Protein AF-A0A519CH61-F1 (afdb_monomer_lite)

Structure (mmCIF, N/CA/C/O backbone):
data_AF-A0A519CH61-F1
#
_entry.id   AF-A0A519CH61-F1
#
loop_
_atom_site.group_PDB
_atom_site.id
_atom_site.type_symbol
_atom_site.label_atom_id
_atom_site.label_alt_id
_atom_site.label_comp_id
_atom_site.label_asym_id
_atom_site.label_entity_id
_atom_site.label_seq_id
_atom_site.pdbx_PDB_ins_code
_atom_site.Cartn_x
_atom_site.Cartn_y
_atom_site.Cartn_z
_atom_site.occupancy
_atom_site.B_iso_or_equiv
_atom_site.auth_seq_id
_atom_site.auth_comp_id
_atom_site.auth_asym_id
_atom_site.auth_atom_id
_atom_site.pdbx_PDB_model_num
ATOM 1 N N . MET A 1 1 ? -7.198 6.720 -36.432 1.00 47.81 1 MET A N 1
ATOM 2 C CA . MET A 1 1 ? -7.112 5.321 -35.960 1.00 47.81 1 MET A CA 1
ATOM 3 C C . MET A 1 1 ? -5.763 4.754 -36.381 1.00 47.81 1 MET A C 1
ATOM 5 O O . MET A 1 1 ? -5.651 4.247 -37.485 1.00 47.81 1 MET A O 1
ATOM 9 N N . THR A 1 2 ? -4.728 4.866 -35.556 1.00 53.06 2 THR A N 1
ATOM 10 C CA . THR A 1 2 ? -3.434 4.210 -35.819 1.00 53.06 2 THR A CA 1
ATOM 11 C C . THR A 1 2 ? -3.304 3.059 -34.838 1.00 53.06 2 THR A C 1
ATOM 13 O O . THR A 1 2 ? -2.772 3.197 -33.742 1.00 53.06 2 THR A O 1
ATOM 16 N N . GLY A 1 3 ? -3.953 1.950 -35.189 1.00 53.62 3 GLY A N 1
ATOM 17 C CA . GLY A 1 3 ? -4.001 0.762 -34.353 1.00 53.62 3 GLY A CA 1
ATOM 18 C C . GLY A 1 3 ? -2.655 0.052 -34.333 1.00 53.62 3 GLY A C 1
ATOM 19 O O . GLY A 1 3 ? -2.191 -0.398 -35.375 1.00 53.62 3 GLY A O 1
ATOM 20 N N . CYS A 1 4 ? -2.091 -0.143 -33.143 1.00 58.34 4 CYS A N 1
ATOM 21 C CA . CYS A 1 4 ? -1.294 -1.338 -32.904 1.00 58.34 4 CYS A CA 1
ATOM 22 C C . CYS A 1 4 ? -2.284 -2.476 -32.631 1.00 58.34 4 CYS A C 1
ATOM 24 O O . CYS A 1 4 ? -2.856 -2.590 -31.546 1.00 58.34 4 CYS A O 1
ATOM 26 N N . ARG A 1 5 ? -2.606 -3.240 -33.677 1.00 64.69 5 ARG A N 1
ATOM 27 C CA . ARG A 1 5 ? -3.509 -4.389 -33.598 1.00 64.69 5 ARG A CA 1
ATOM 28 C C . ARG A 1 5 ? -2.957 -5.497 -34.490 1.00 64.69 5 ARG A C 1
ATOM 30 O O . ARG A 1 5 ? -3.040 -5.384 -35.708 1.00 64.69 5 ARG A O 1
ATOM 37 N N . ARG A 1 6 ? -2.535 -6.577 -33.818 1.00 54.66 6 ARG A N 1
ATOM 38 C CA . ARG A 1 6 ? -2.088 -7.908 -34.286 1.00 54.66 6 ARG A CA 1
ATOM 39 C C . ARG A 1 6 ? -0.564 -8.098 -34.309 1.00 54.66 6 ARG A C 1
ATOM 41 O O . ARG A 1 6 ? 0.117 -7.520 -35.136 1.00 54.66 6 ARG A O 1
ATOM 48 N N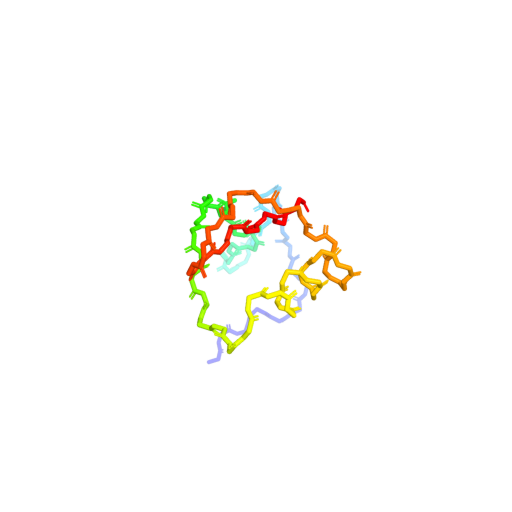 . GLN A 1 7 ? -0.111 -8.973 -33.399 1.00 58.66 7 GLN A N 1
ATOM 49 C CA . GLN A 1 7 ? 1.232 -9.568 -33.290 1.00 58.66 7 GLN A CA 1
ATOM 50 C C . GLN A 1 7 ? 2.368 -8.552 -33.165 1.00 58.66 7 GLN A C 1
ATOM 52 O O . GLN A 1 7 ? 3.067 -8.237 -34.119 1.00 58.66 7 GLN A O 1
ATOM 57 N N . CYS A 1 8 ? 2.541 -8.033 -31.955 1.00 67.75 8 CYS A N 1
ATOM 58 C CA . CYS A 1 8 ? 3.623 -7.116 -31.651 1.00 67.75 8 CYS A CA 1
ATOM 59 C C . CYS A 1 8 ? 4.937 -7.907 -31.515 1.00 67.75 8 CYS A C 1
ATOM 61 O O . CYS A 1 8 ? 5.079 -8.702 -30.590 1.00 67.75 8 CYS A O 1
ATOM 63 N N . ASP A 1 9 ? 5.876 -7.696 -32.440 1.00 74.19 9 ASP A N 1
ATOM 64 C CA . ASP A 1 9 ? 7.285 -8.081 -32.287 1.00 74.19 9 ASP A CA 1
ATOM 65 C C . ASP A 1 9 ? 7.938 -7.092 -31.309 1.00 74.19 9 ASP A C 1
ATOM 67 O O . ASP A 1 9 ? 8.252 -5.948 -31.665 1.00 74.19 9 ASP A O 1
ATOM 71 N N . TRP A 1 10 ? 8.008 -7.494 -30.041 1.00 81.00 10 TRP A N 1
ATOM 72 C CA . TRP A 1 10 ? 8.634 -6.727 -28.967 1.00 81.00 10 TRP A CA 1
ATOM 73 C C . TRP A 1 10 ? 10.150 -6.943 -28.967 1.00 81.00 10 TRP A C 1
ATOM 75 O O . TRP A 1 10 ? 10.649 -8.006 -29.347 1.00 81.00 10 TRP A O 1
ATOM 85 N N . ASP A 1 11 ? 10.898 -5.909 -28.593 1.00 82.19 11 ASP A N 1
ATOM 86 C CA . ASP A 1 11 ? 12.309 -6.061 -28.251 1.00 82.19 11 ASP A CA 1
ATOM 87 C C . ASP A 1 11 ? 12.492 -6.485 -26.784 1.00 82.19 11 ASP A C 1
ATOM 89 O O . ASP A 1 11 ? 11.535 -6.796 -26.077 1.00 82.19 11 ASP A O 1
ATOM 93 N N . GLU A 1 12 ? 13.745 -6.531 -26.336 1.00 81.31 12 GLU A N 1
ATOM 94 C CA . GLU A 1 12 ? 14.107 -6.889 -24.961 1.00 81.31 12 GLU A CA 1
ATOM 95 C C . GLU A 1 12 ? 13.664 -5.862 -23.898 1.00 81.31 12 GLU A C 1
ATOM 97 O O . GLU A 1 12 ? 13.760 -6.155 -22.709 1.00 81.31 12 GLU A O 1
ATOM 102 N N . ASN A 1 13 ? 13.177 -4.683 -24.306 1.00 80.75 13 ASN A N 1
ATOM 103 C CA . ASN A 1 13 ? 12.741 -3.588 -23.434 1.00 80.75 13 ASN A CA 1
ATOM 104 C C . ASN A 1 13 ? 11.218 -3.364 -23.478 1.00 80.75 13 ASN A C 1
ATOM 106 O O . ASN A 1 13 ? 10.751 -2.288 -23.107 1.00 80.75 13 ASN A O 1
ATOM 110 N N . ASP A 1 14 ? 10.442 -4.348 -23.948 1.00 82.62 14 ASP A N 1
ATOM 111 C CA . ASP A 1 14 ? 8.982 -4.260 -24.100 1.00 82.62 14 ASP A CA 1
ATOM 112 C C . ASP A 1 14 ? 8.527 -3.111 -25.029 1.00 82.62 14 ASP A C 1
ATOM 114 O O . ASP A 1 14 ? 7.390 -2.631 -24.959 1.00 82.62 14 ASP A O 1
ATOM 118 N N . VAL A 1 15 ? 9.394 -2.670 -25.947 1.00 84.75 15 VAL A N 1
ATOM 119 C CA . VAL A 1 15 ? 9.057 -1.663 -26.959 1.00 84.75 15 VAL A CA 1
ATOM 120 C C . VA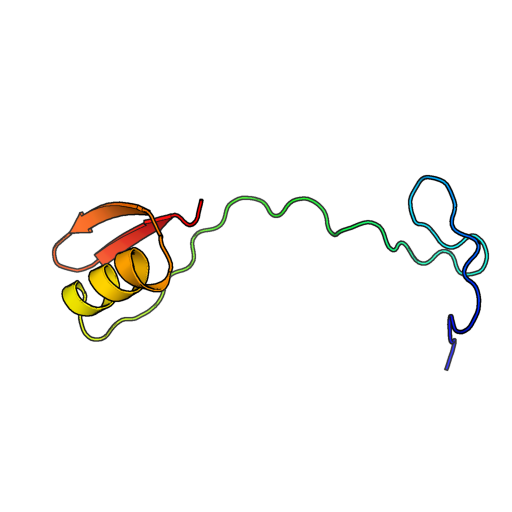L A 1 15 ? 8.652 -2.368 -28.251 1.00 84.75 15 VAL A C 1
ATOM 122 O O . VAL A 1 15 ? 9.317 -3.286 -28.737 1.00 84.75 15 VAL A O 1
ATOM 125 N N . CYS A 1 16 ? 7.537 -1.950 -28.856 1.00 85.00 16 CYS A N 1
ATOM 126 C CA . CYS A 1 16 ? 7.140 -2.501 -30.152 1.00 85.00 16 CYS A CA 1
ATOM 127 C C . CYS A 1 16 ? 8.056 -1.993 -31.272 1.00 85.00 16 CYS A C 1
ATOM 129 O O . CYS A 1 16 ? 8.050 -0.803 -31.585 1.00 85.00 16 CYS A O 1
ATOM 131 N N . LYS A 1 17 ? 8.748 -2.903 -31.971 1.00 81.12 17 LYS A N 1
ATOM 132 C CA . LYS A 1 17 ? 9.677 -2.557 -33.066 1.00 81.12 17 LYS A CA 1
ATOM 133 C C . LYS A 1 17 ? 9.011 -1.899 -34.279 1.00 81.12 17 LYS A C 1
ATOM 135 O O . LYS A 1 17 ? 9.686 -1.269 -35.084 1.00 81.12 17 LYS A O 1
ATOM 140 N N . THR A 1 18 ? 7.695 -2.058 -34.440 1.00 82.88 18 THR A N 1
ATOM 141 C CA . THR A 1 18 ? 6.947 -1.501 -35.583 1.00 82.88 18 THR A CA 1
ATOM 142 C C . THR A 1 18 ? 6.399 -0.102 -35.308 1.00 82.88 18 THR A C 1
ATOM 144 O O . THR A 1 18 ? 6.437 0.750 -36.191 1.00 82.88 18 THR A O 1
ATOM 147 N N . CYS A 1 19 ? 5.861 0.148 -34.110 1.00 81.06 19 CYS A N 1
ATOM 148 C CA . CYS A 1 19 ? 5.200 1.419 -33.786 1.00 81.06 19 CYS A CA 1
ATOM 149 C C . CYS A 1 19 ? 5.901 2.250 -32.703 1.00 81.06 19 CYS A C 1
ATOM 151 O O . CYS A 1 19 ? 5.468 3.370 -32.448 1.00 81.06 19 CYS A O 1
ATOM 153 N N . GLY A 1 20 ? 6.946 1.726 -32.061 1.00 79.50 20 GLY A N 1
ATOM 154 C CA . GLY A 1 20 ? 7.714 2.430 -31.031 1.00 79.50 20 GLY A CA 1
ATOM 155 C C . GLY A 1 20 ? 6.950 2.697 -29.734 1.00 79.50 20 GLY A C 1
ATOM 156 O O . GLY A 1 20 ? 7.399 3.505 -28.927 1.00 79.50 20 GLY A O 1
ATOM 157 N N . ILE A 1 21 ? 5.786 2.067 -29.533 1.00 81.69 21 ILE A N 1
ATOM 158 C CA . ILE A 1 21 ? 5.041 2.186 -28.277 1.00 81.69 21 ILE A CA 1
ATOM 159 C C . ILE A 1 21 ? 5.804 1.413 -27.203 1.00 81.69 21 ILE A C 1
ATOM 161 O O . ILE A 1 21 ? 6.056 0.217 -27.364 1.00 81.69 21 ILE A O 1
ATOM 165 N N . ASP A 1 22 ? 6.155 2.123 -26.137 1.00 82.81 22 ASP A N 1
ATOM 166 C CA . ASP A 1 22 ? 6.761 1.584 -24.927 1.00 82.81 22 ASP A CA 1
ATOM 167 C C . ASP A 1 22 ? 5.667 0.953 -24.051 1.00 82.81 22 ASP A C 1
ATOM 169 O O . ASP A 1 22 ? 4.775 1.652 -23.557 1.00 82.81 22 ASP A O 1
ATOM 173 N N . TYR A 1 23 ? 5.707 -0.375 -23.921 1.00 78.31 23 TYR A N 1
ATOM 174 C CA . TYR A 1 23 ? 4.819 -1.142 -23.047 1.00 78.31 23 TYR A CA 1
ATOM 175 C C . TYR A 1 23 ? 5.477 -1.498 -21.714 1.00 78.31 23 TYR A C 1
ATOM 177 O O . TYR A 1 23 ? 4.872 -2.237 -20.930 1.00 78.31 23 TYR A O 1
ATOM 185 N N . SER A 1 24 ? 6.682 -0.984 -21.439 1.00 77.81 24 SER A N 1
ATOM 186 C CA . SER A 1 24 ? 7.344 -1.232 -20.169 1.00 77.81 24 SER A CA 1
ATOM 187 C C . SER A 1 24 ? 6.438 -0.786 -19.015 1.00 77.81 24 SER A C 1
ATOM 189 O O . SER A 1 24 ? 5.724 0.226 -19.111 1.00 77.81 24 SER A O 1
ATOM 191 N N . PRO A 1 25 ? 6.398 -1.554 -17.910 1.00 76.56 25 PRO A N 1
ATOM 192 C CA . PRO A 1 25 ? 5.598 -1.183 -16.760 1.00 76.56 25 PRO A CA 1
ATOM 193 C C . PRO A 1 25 ? 5.950 0.242 -16.315 1.00 76.56 25 PRO A C 1
ATOM 195 O O . PRO A 1 25 ? 7.136 0.592 -16.271 1.00 76.56 25 PRO A O 1
ATOM 198 N N . PRO A 1 26 ? 4.960 1.078 -15.950 1.00 74.69 26 PRO A N 1
ATOM 199 C CA . PRO A 1 26 ? 5.238 2.425 -15.480 1.00 74.69 26 PRO A CA 1
ATOM 200 C C . PRO A 1 26 ? 6.269 2.382 -14.350 1.00 74.69 26 PRO A C 1
ATOM 202 O O . PRO A 1 26 ? 6.205 1.529 -13.459 1.00 74.69 26 PRO A O 1
ATOM 205 N N . LYS A 1 27 ? 7.235 3.310 -14.407 1.00 75.19 27 LYS A N 1
ATOM 206 C CA . LYS A 1 27 ? 8.308 3.448 -13.411 1.00 75.19 27 LYS A CA 1
ATOM 207 C C . LYS A 1 27 ? 7.736 3.310 -12.002 1.00 75.19 27 LYS A C 1
ATOM 209 O O . LYS A 1 27 ? 6.690 3.893 -11.713 1.00 75.19 27 LYS A O 1
ATOM 214 N N . LYS A 1 28 ? 8.454 2.582 -11.131 1.00 76.69 28 LYS A N 1
ATOM 215 C CA . LYS A 1 28 ? 8.072 2.382 -9.724 1.00 76.69 28 LYS A CA 1
ATOM 216 C C . LYS A 1 28 ? 7.570 3.699 -9.138 1.00 76.69 28 LYS A C 1
ATOM 218 O O . LYS A 1 28 ? 8.310 4.686 -9.096 1.00 76.69 28 LYS A O 1
ATOM 223 N N . LEU A 1 29 ? 6.304 3.709 -8.726 1.00 76.38 29 LEU A N 1
ATOM 224 C CA . LEU A 1 29 ? 5.700 4.877 -8.106 1.00 76.38 29 LEU A CA 1
ATOM 225 C C . LEU A 1 29 ? 6.508 5.221 -6.856 1.00 76.38 29 LEU A C 1
ATOM 227 O O . LEU A 1 29 ? 6.815 4.353 -6.037 1.00 76.38 29 LEU A O 1
ATOM 231 N N . ARG A 1 30 ? 6.892 6.493 -6.725 1.00 80.69 30 ARG A N 1
ATOM 232 C CA . ARG A 1 30 ? 7.517 6.966 -5.487 1.00 80.69 30 ARG A CA 1
ATOM 233 C C . ARG A 1 30 ? 6.478 6.897 -4.367 1.00 80.69 30 ARG A C 1
ATOM 235 O O . ARG A 1 30 ? 5.314 7.169 -4.655 1.00 80.69 30 ARG A O 1
ATOM 242 N N . PRO A 1 31 ? 6.869 6.593 -3.118 1.00 81.12 31 PRO A N 1
ATOM 243 C CA . PRO A 1 31 ? 5.944 6.636 -1.994 1.00 81.12 31 PRO A CA 1
ATOM 244 C C . PRO A 1 31 ? 5.228 7.986 -1.933 1.00 81.12 31 PRO A C 1
ATOM 246 O O . PRO A 1 31 ? 5.861 9.041 -2.024 1.00 81.12 31 PRO A O 1
ATOM 249 N N . PHE A 1 32 ? 3.911 7.947 -1.788 1.00 81.62 32 PHE A N 1
ATOM 250 C CA . PHE A 1 32 ? 3.071 9.125 -1.625 1.00 81.62 32 PHE A CA 1
ATOM 251 C C . PHE A 1 32 ? 2.113 8.906 -0.458 1.00 81.62 32 PHE A C 1
ATOM 253 O O . PHE A 1 32 ? 1.802 7.773 -0.097 1.00 81.62 32 PHE A O 1
ATOM 260 N N . HIS A 1 33 ? 1.667 10.004 0.146 1.00 83.44 33 HIS A N 1
ATOM 261 C CA . HIS A 1 33 ? 0.680 9.975 1.219 1.00 83.44 33 HIS A CA 1
ATOM 262 C C . HIS A 1 33 ? -0.684 10.295 0.618 1.00 83.44 33 HIS A C 1
ATOM 264 O O . HIS A 1 33 ? -0.806 11.241 -0.162 1.00 83.44 33 HIS A O 1
ATOM 270 N N . LEU A 1 34 ? -1.699 9.517 0.983 1.00 84.69 34 LEU A N 1
ATOM 271 C CA . LEU A 1 34 ? -3.069 9.715 0.532 1.00 84.69 34 LEU A CA 1
ATOM 272 C C . LEU A 1 34 ? -3.944 9.994 1.755 1.00 84.69 34 LEU A C 1
ATOM 274 O O . LEU A 1 34 ? -3.994 9.189 2.681 1.00 84.69 34 LEU A O 1
ATOM 278 N N . GLY A 1 35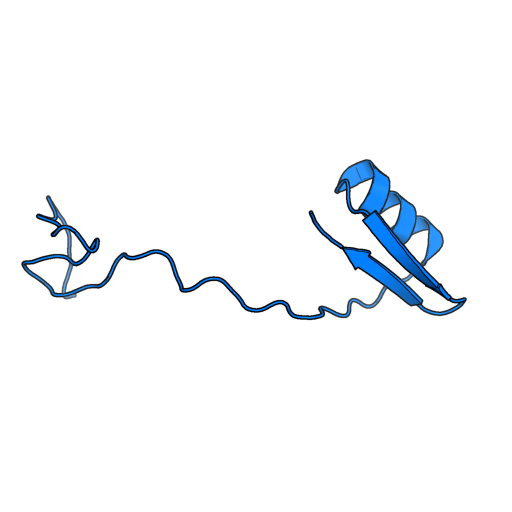 ? -4.570 11.169 1.788 1.00 88.62 35 GLY A N 1
ATOM 279 C CA . GLY A 1 35 ? -5.445 11.583 2.881 1.00 88.62 35 GLY A CA 1
ATOM 280 C C . GLY A 1 35 ? -6.903 11.342 2.519 1.00 88.62 35 GLY A C 1
ATOM 281 O O . GLY A 1 35 ? -7.388 11.909 1.542 1.00 88.62 35 GLY A O 1
ATOM 282 N N . PHE A 1 36 ? -7.600 10.539 3.316 1.00 88.31 36 PHE A N 1
ATOM 283 C CA . PHE A 1 36 ? -9.035 10.314 3.177 1.00 88.31 36 PHE A CA 1
ATOM 284 C C . PHE A 1 36 ? -9.776 10.893 4.375 1.00 88.31 36 PHE A C 1
ATOM 286 O O . PHE A 1 36 ? -9.346 10.739 5.518 1.00 88.31 36 PHE A O 1
ATOM 293 N N . LEU A 1 37 ? -10.909 11.538 4.108 1.00 90.56 37 LEU A N 1
ATOM 294 C CA . LEU A 1 37 ? -11.847 11.907 5.159 1.00 90.56 37 LEU A CA 1
ATOM 295 C C . LEU A 1 37 ? -12.630 10.663 5.573 1.00 90.56 37 LEU A C 1
ATOM 297 O O . LEU A 1 37 ? -13.129 9.929 4.720 1.00 90.56 37 LEU A O 1
ATOM 301 N N . VAL A 1 38 ? -12.736 10.445 6.880 1.00 90.56 38 VAL A N 1
ATOM 302 C CA . VAL A 1 38 ? -13.482 9.329 7.459 1.00 90.56 38 VAL A CA 1
ATOM 303 C C . VAL A 1 38 ? -14.464 9.841 8.499 1.00 90.56 38 VAL A C 1
ATOM 305 O O . VAL A 1 38 ? -14.181 10.804 9.210 1.00 90.56 38 VAL A O 1
ATOM 308 N N . ASN A 1 39 ? -15.617 9.182 8.592 1.00 90.06 39 ASN A N 1
ATOM 309 C CA . ASN A 1 39 ? -16.665 9.561 9.540 1.00 90.06 39 ASN A CA 1
ATOM 310 C C . ASN A 1 39 ? -16.380 9.037 10.955 1.00 90.06 39 ASN A C 1
ATOM 312 O O . ASN A 1 39 ? -16.764 9.669 11.934 1.00 90.06 39 ASN A O 1
ATOM 316 N N . ASN A 1 40 ? -15.705 7.889 11.063 1.00 91.88 40 ASN A N 1
ATOM 317 C CA . ASN A 1 40 ? -15.339 7.263 12.328 1.00 91.88 40 ASN A CA 1
ATOM 318 C C . ASN A 1 40 ? -13.939 6.641 12.214 1.00 91.88 40 ASN A C 1
ATOM 320 O O . ASN A 1 40 ? -13.683 5.815 11.334 1.00 91.88 40 ASN A O 1
ATOM 324 N N . ILE A 1 41 ? -13.030 7.053 13.098 1.00 90.19 41 ILE A N 1
ATOM 325 C CA . ILE A 1 41 ? -11.630 6.611 13.083 1.00 90.19 41 ILE A CA 1
ATOM 326 C C . ILE A 1 41 ? -11.504 5.143 13.498 1.00 90.19 41 ILE A C 1
ATOM 328 O O . ILE A 1 41 ? -10.758 4.405 12.864 1.00 90.19 41 ILE A O 1
ATOM 332 N N . GLU A 1 42 ? -12.237 4.697 14.517 1.00 91.50 42 GLU A N 1
ATOM 333 C CA . GLU A 1 42 ? -12.150 3.321 15.024 1.00 91.50 42 GLU A CA 1
ATOM 334 C C . GLU A 1 42 ? -12.662 2.305 14.001 1.00 91.50 42 GLU A C 1
ATOM 336 O O . GLU A 1 42 ? -12.026 1.277 13.768 1.00 91.50 42 GLU A O 1
ATOM 341 N N . GLU A 1 43 ? -13.786 2.616 13.352 1.00 93.06 43 GLU A N 1
ATOM 342 C CA . GLU A 1 43 ? -14.337 1.787 12.278 1.00 93.06 43 GLU A CA 1
ATOM 343 C C . GLU A 1 43 ? -13.379 1.728 11.085 1.00 93.06 43 GLU A C 1
ATOM 345 O O . GLU A 1 43 ? -13.134 0.658 10.525 1.00 93.06 43 GLU A O 1
ATOM 350 N N . SER A 1 44 ? -12.772 2.868 10.747 1.00 92.62 44 SER A N 1
ATOM 351 C CA . SER A 1 44 ? -11.782 2.933 9.676 1.00 92.62 44 SER A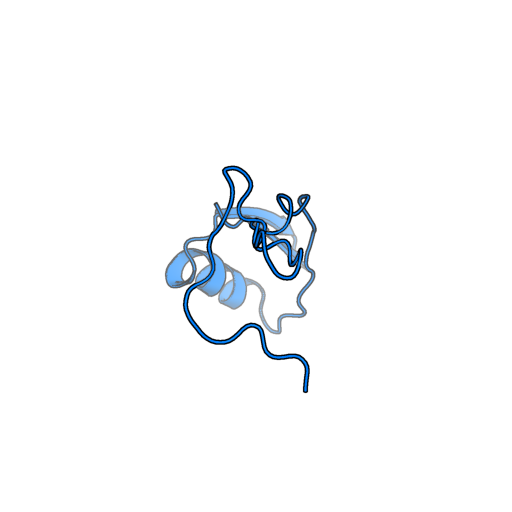 CA 1
ATOM 352 C C . SER A 1 44 ? -10.567 2.075 10.003 1.00 92.62 44 SER A C 1
ATOM 354 O O . SER A 1 44 ? -10.158 1.281 9.164 1.00 92.62 44 SER A O 1
ATOM 356 N N . ILE A 1 45 ? -10.016 2.169 11.216 1.00 91.56 45 ILE A N 1
ATOM 357 C CA . ILE A 1 45 ? -8.871 1.347 11.626 1.00 91.56 45 ILE A CA 1
ATOM 358 C C . ILE A 1 45 ? -9.188 -0.136 11.424 1.00 91.56 45 ILE A C 1
ATOM 360 O O . ILE A 1 45 ? -8.430 -0.798 10.722 1.00 91.56 45 ILE A O 1
ATOM 364 N N . LYS A 1 46 ? -10.332 -0.623 11.930 1.00 93.62 46 LYS A N 1
ATOM 365 C CA . LYS A 1 46 ? -10.753 -2.022 1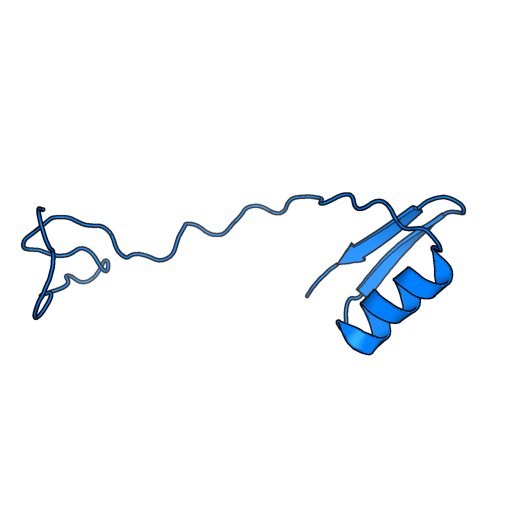1.737 1.00 93.62 46 LYS A CA 1
ATOM 366 C C . LYS A 1 46 ? -10.847 -2.397 10.266 1.00 93.62 46 LYS A C 1
ATOM 368 O O . LYS A 1 46 ? -10.327 -3.432 9.870 1.00 93.62 46 LYS A O 1
ATOM 373 N N . PHE A 1 47 ? -11.460 -1.553 9.440 1.00 92.75 47 PHE A N 1
ATOM 374 C CA . PHE A 1 47 ? -11.559 -1.808 8.006 1.00 92.75 47 PHE A CA 1
ATOM 375 C C . PHE A 1 47 ? -10.173 -1.930 7.353 1.00 92.75 47 PHE A C 1
ATOM 377 O O . PHE A 1 47 ? -9.888 -2.913 6.666 1.00 92.75 47 PHE A O 1
ATOM 384 N N . TYR A 1 48 ? -9.283 -0.968 7.604 1.00 91.19 48 TYR A N 1
ATOM 385 C CA . TYR A 1 48 ? -7.946 -0.983 7.018 1.00 91.19 48 TYR A CA 1
ATOM 386 C C . TYR A 1 48 ? -7.096 -2.148 7.546 1.00 91.19 48 TYR A C 1
ATOM 388 O O . TYR A 1 48 ? -6.329 -2.705 6.769 1.00 91.19 48 TYR A O 1
ATOM 396 N N . THR A 1 49 ? -7.234 -2.572 8.805 1.00 91.81 49 THR A N 1
ATOM 397 C CA . THR A 1 49 ? -6.440 -3.684 9.357 1.00 91.81 49 THR A CA 1
ATOM 398 C C . THR A 1 49 ? -7.022 -5.063 9.066 1.00 91.81 49 THR A C 1
ATOM 400 O O . THR A 1 49 ? -6.283 -5.965 8.693 1.00 91.81 49 THR A O 1
ATOM 403 N N . GLU A 1 50 ? -8.328 -5.254 9.240 1.00 94.12 50 GLU A N 1
ATOM 404 C CA . GLU A 1 50 ? -8.967 -6.576 9.193 1.00 94.12 50 GLU A CA 1
ATOM 405 C C . GLU A 1 50 ? -9.413 -6.950 7.779 1.00 94.12 50 GLU A C 1
ATOM 407 O O . GLU A 1 50 ? -9.279 -8.103 7.379 1.00 94.12 50 GLU A O 1
ATOM 412 N N . VAL A 1 51 ? -9.920 -5.981 7.007 1.00 93.38 51 VAL A N 1
ATOM 413 C CA . VAL A 1 51 ? -10.404 -6.231 5.641 1.00 93.38 51 VAL A CA 1
ATOM 414 C C . VAL A 1 51 ? -9.275 -6.064 4.633 1.00 93.38 51 VAL A C 1
ATOM 416 O O . VAL A 1 51 ? -9.094 -6.912 3.762 1.00 93.38 51 VAL A O 1
ATOM 419 N N . LEU A 1 52 ? -8.507 -4.976 4.748 1.00 90.12 52 LEU A N 1
ATOM 420 C CA . LEU A 1 52 ? -7.428 -4.667 3.805 1.00 90.12 52 LEU A CA 1
ATOM 421 C C . LEU A 1 52 ? -6.056 -5.204 4.234 1.00 90.12 52 LEU A C 1
ATOM 423 O O . LEU A 1 52 ? -5.120 -5.132 3.442 1.00 90.12 52 LEU A O 1
ATOM 427 N N . GLY A 1 53 ? -5.908 -5.720 5.459 1.00 90.44 53 GLY A N 1
ATOM 428 C CA . GLY A 1 53 ? -4.631 -6.261 5.941 1.00 90.44 53 GLY A CA 1
ATOM 429 C C . GLY A 1 53 ? -3.525 -5.212 6.112 1.00 90.44 53 GLY A C 1
ATOM 430 O O . GLY A 1 53 ? -2.345 -5.557 6.126 1.00 90.44 53 GLY A O 1
ATOM 431 N N . CYS A 1 54 ? -3.875 -3.926 6.201 1.00 90.12 54 CYS A N 1
ATOM 432 C CA . CYS A 1 54 ? -2.908 -2.844 6.361 1.00 90.12 54 CYS A CA 1
ATOM 433 C C . CYS A 1 54 ? -2.307 -2.847 7.768 1.00 90.12 54 CYS A C 1
ATOM 435 O O . CYS A 1 54 ? -2.949 -3.227 8.749 1.00 90.12 54 CYS A O 1
ATOM 437 N N . THR A 1 55 ? -1.097 -2.305 7.886 1.00 89.94 55 THR A N 1
ATOM 438 C CA . THR A 1 55 ? -0.481 -2.040 9.190 1.00 89.94 55 THR A CA 1
ATOM 439 C C . THR A 1 55 ? -0.793 -0.620 9.646 1.00 89.94 55 THR A C 1
ATOM 441 O O . THR A 1 55 ? -0.689 0.339 8.878 1.00 89.94 55 THR A O 1
ATOM 444 N N . THR A 1 56 ? -1.194 -0.468 10.906 1.00 88.38 56 THR A N 1
ATOM 445 C CA . THR A 1 56 ? -1.395 0.846 11.526 1.00 88.38 56 THR A CA 1
ATOM 446 C C . THR A 1 56 ? -0.070 1.427 11.992 1.00 88.38 56 THR A C 1
ATOM 448 O O . THR A 1 56 ? 0.701 0.765 12.684 1.00 88.38 56 THR A O 1
ATOM 451 N N . GLY A 1 57 ? 0.173 2.685 11.637 1.00 85.94 57 GLY A N 1
ATOM 452 C CA . GLY A 1 57 ? 1.292 3.484 12.113 1.00 85.94 57 GLY A CA 1
ATOM 453 C C . GLY A 1 57 ? 0.894 4.365 13.296 1.00 85.94 57 GLY A C 1
ATOM 454 O O . GLY A 1 57 ? 0.373 3.899 14.306 1.00 85.94 57 GLY A O 1
ATOM 455 N N . ARG A 1 58 ? 1.157 5.671 13.179 1.00 86.69 58 ARG A N 1
ATOM 456 C CA . ARG A 1 58 ? 0.799 6.650 14.216 1.00 86.69 58 ARG A CA 1
ATOM 457 C C . ARG A 1 58 ? -0.717 6.827 14.283 1.00 86.69 58 ARG A C 1
ATOM 459 O O . ARG A 1 58 ? -1.356 7.041 13.255 1.00 86.69 58 ARG A O 1
ATOM 466 N N . ILE A 1 59 ? -1.254 6.802 15.498 1.00 89.19 59 ILE A N 1
ATOM 467 C CA . ILE A 1 59 ? -2.665 7.057 15.795 1.00 89.19 59 ILE A CA 1
ATOM 468 C C . ILE A 1 59 ? -2.739 8.290 16.697 1.00 89.19 59 ILE A C 1
ATOM 470 O O . ILE A 1 59 ? -1.931 8.471 17.608 1.00 89.19 59 ILE A O 1
ATOM 474 N N . SER A 1 60 ? -3.681 9.175 16.412 1.00 88.06 60 SER A N 1
ATOM 475 C CA . SER A 1 60 ? -4.016 10.354 17.208 1.00 88.06 60 SER A CA 1
ATOM 476 C C . SER A 1 60 ? -5.535 10.487 17.263 1.00 88.06 60 SER A C 1
ATOM 478 O O . SER A 1 60 ? -6.237 9.876 16.463 1.00 88.06 60 SER A O 1
ATOM 480 N N . GLU A 1 61 ? -6.054 11.330 18.154 1.00 85.38 61 GLU A N 1
ATOM 481 C CA . GLU A 1 61 ? -7.508 11.501 18.331 1.00 85.38 61 GLU A CA 1
ATOM 482 C C . GLU A 1 61 ? -8.253 11.906 17.047 1.00 85.38 61 GLU A C 1
ATOM 484 O O . GLU A 1 61 ? -9.443 11.650 16.919 1.00 85.38 61 GLU A O 1
ATOM 489 N N . LYS A 1 62 ? -7.565 12.553 16.096 1.00 86.19 62 LYS A N 1
ATOM 490 C CA . LYS A 1 62 ? -8.168 13.115 14.874 1.00 86.19 62 LYS A CA 1
ATOM 491 C C . LYS A 1 62 ? -7.712 12.452 13.576 1.00 86.19 62 LYS A C 1
ATOM 493 O O . LYS A 1 62 ? -8.211 12.804 12.512 1.00 86.19 62 LYS A O 1
ATOM 498 N N . SER A 1 63 ? -6.743 11.544 13.632 1.00 85.94 63 SER A N 1
ATOM 499 C CA . SER A 1 63 ? -6.161 10.947 12.428 1.00 85.94 63 SER A CA 1
ATOM 500 C C . SER A 1 63 ? -5.385 9.682 12.751 1.00 85.94 63 SER A C 1
ATOM 502 O O . SER A 1 63 ? -4.772 9.585 13.813 1.00 85.94 63 SER A O 1
ATOM 504 N N . PHE A 1 64 ? -5.300 8.773 11.787 1.00 89.00 64 PHE A N 1
ATOM 505 C CA . PHE A 1 64 ? -4.379 7.646 11.837 1.00 89.00 64 PHE A CA 1
ATOM 506 C C . PHE A 1 64 ? -3.658 7.491 10.497 1.00 89.00 64 PHE A C 1
ATOM 508 O O . PHE A 1 64 ? -4.140 7.950 9.463 1.00 89.00 64 PHE A O 1
ATOM 515 N N . VAL A 1 65 ? -2.487 6.861 10.532 1.00 88.62 65 VAL A N 1
ATOM 516 C CA . VAL A 1 65 ? -1.710 6.513 9.338 1.00 88.62 65 VAL A CA 1
ATOM 517 C C . VAL A 1 65 ? -1.782 5.004 9.141 1.00 88.62 65 VAL A C 1
ATOM 519 O O . VAL A 1 65 ? -1.516 4.258 10.083 1.00 88.62 65 VAL A O 1
ATOM 522 N N . SER A 1 66 ? -2.105 4.552 7.931 1.00 86.75 66 SER A N 1
ATOM 523 C CA . SER A 1 66 ? -2.009 3.147 7.528 1.00 86.75 66 SER A CA 1
ATOM 524 C C . SER A 1 66 ? -1.014 2.972 6.386 1.00 86.75 66 SER A C 1
ATOM 526 O O . SER A 1 66 ? -0.887 3.831 5.513 1.00 86.75 66 SER A O 1
ATOM 528 N N . SER A 1 67 ? -0.310 1.842 6.409 1.00 83.06 67 SER A N 1
ATOM 5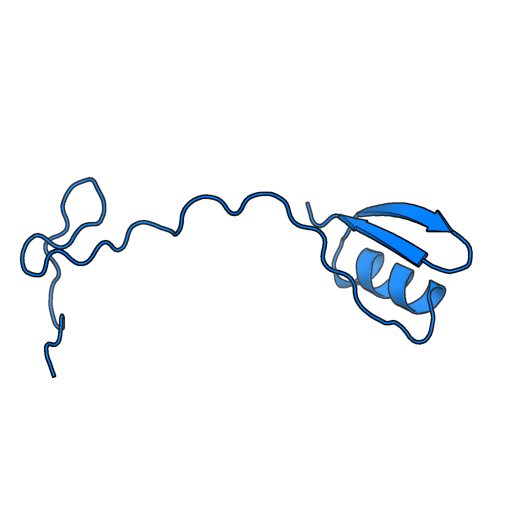29 C CA . SER A 1 67 ? 0.635 1.439 5.372 1.00 83.06 67 SER A CA 1
ATOM 530 C C . SER A 1 67 ? 0.193 0.110 4.769 1.00 83.06 67 SER A C 1
ATOM 532 O O . SER A 1 67 ? -0.026 -0.867 5.492 1.00 83.06 67 SER A O 1
ATOM 534 N N . ILE A 1 68 ? 0.077 0.086 3.442 1.00 79.62 68 ILE A N 1
ATOM 535 C CA . ILE A 1 68 ? -0.135 -1.130 2.652 1.00 79.62 68 ILE A CA 1
ATOM 536 C C . ILE A 1 68 ? 1.252 -1.721 2.379 1.00 79.62 68 ILE A C 1
ATOM 538 O O . ILE A 1 68 ? 2.109 -1.022 1.833 1.00 79.62 68 ILE A O 1
ATOM 542 N N . GLY A 1 69 ? 1.477 -2.951 2.845 1.00 63.19 69 GLY A N 1
ATOM 543 C CA . GLY A 1 69 ? 2.705 -3.720 2.615 1.00 63.19 69 GLY A CA 1
ATOM 544 C C . GLY A 1 69 ? 2.689 -4.441 1.279 1.00 63.19 69 GLY A C 1
ATOM 545 O O . GLY A 1 69 ? 1.588 -4.866 0.866 1.00 63.19 69 GLY A O 1
#

Radius of gyration: 20.97 Å; chains: 1; bounding box: 31×23×54 Å

Secondary structure (DSSP, 8-state):
-----S---B-TTSBBTTT--B-SPP--PPP-------S-HHHHHHIIIIIS-PEEEEEETTEEEEE--

Sequence (69 aa):
MTGCRRQCDWDENDVCKTCGIDYSPPKKLRPFHLGFLVNNIEESIKFYTEVLGCTTGRISEKSFVSSIG

pLDDT: mean 81.87, std 10.78, range [47.81, 94.12]

Foldseek 3Di:
DPDPDDDFPADPQRAGPPPRDRPHDPDDDDDDDDDDDDPDPVVVVCCCCVVVVWDWDDDDPRDTDTDRD